Protein AF-A0A7C4AEQ8-F1 (afdb_monomer)

Sequence (88 aa):
MEEKIILEIKIPRENEYTTEVAAGFFSSLSRSLKTPGFLGKIKGEKPQNLVLEIACFGQQIRFYAIFEPEFLSFFESQILAAWPLAVL

pLDDT: mean 85.57, std 8.44, range [53.5, 96.19]

Secondary structure (DSSP, 8-state):
----EEEEEB--SS----HHHHHHHHHHHHHHSPPP-HHHHHTTPPPPP-EEEEEEETTEEEEEEEE-GGGHHHHHHHHHHH-TT-B-

Mean predicted aligned error: 5.78 Å

Radius of gyration: 14.86 Å; Cα contacts (8 Å, |Δi|>4): 103; chains: 1; bounding box: 29×37×40 Å

Nearest PDB structures (foldseek):
  6nuk-assembly1_A  TM=5.561E-01  e=1.518E-01  synthetic construct
  6i05-assembly1_A  TM=4.087E-01  e=5.744E-01  Pseudomonas aeruginosa
  5nbz-assembly1_L  TM=6.155E-01  e=3.179E+00  Staphylococcus aureus
  7o3c-assembly1_M  TM=3.737E-01  e=2.316E+00  Mus musculus
  2ybb-assembly1_B  TM=3.224E-01  e=1.915E+00  Bos taurus

Solvent-accessible surface area (backbone atoms only — not comparable to full-atom values): 5406 Å² total; per-residue (Å²): 131,85,76,68,43,79,43,52,55,45,68,68,85,92,60,89,82,49,73,65,58,54,53,51,49,54,55,56,49,60,64,68,48,47,67,50,52,77,69,33,48,76,73,65,50,71,60,60,62,76,47,80,46,82,46,78,57,94,94,38,82,44,37,36,42,36,33,49,68,89,48,47,72,58,51,53,52,54,46,42,70,78,36,75,74,52,46,111

Foldseek 3Di:
DADKDKDWKDADPPDPQDPVLVVVLVVVVVVVQDDDDPVCVVVVNGGWDWDWDWDQDPNDTIIIIMTHPVCVVVVVVSCCVSGVRMDD

Structure (mmCIF, N/CA/C/O backbone):
data_AF-A0A7C4AEQ8-F1
#
_entry.id   AF-A0A7C4AEQ8-F1
#
loop_
_atom_site.group_PDB
_atom_site.id
_atom_site.type_symbol
_atom_site.label_atom_id
_atom_site.label_alt_id
_atom_site.label_comp_id
_atom_site.label_asym_id
_atom_site.label_entity_id
_atom_site.label_seq_id
_atom_site.pdbx_PDB_ins_code
_atom_site.Cartn_x
_atom_site.Cartn_y
_atom_site.Cartn_z
_atom_site.occupancy
_atom_site.B_iso_or_equiv
_atom_site.auth_seq_id
_atom_site.auth_comp_id
_atom_site.auth_asym_id
_atom_site.auth_atom_id
_atom_site.pdbx_PDB_model_num
ATOM 1 N N . MET A 1 1 ? -17.491 -8.089 14.654 1.00 53.50 1 MET A N 1
ATOM 2 C CA . MET A 1 1 ? -16.266 -7.845 13.867 1.00 53.50 1 MET A CA 1
ATOM 3 C C . MET A 1 1 ? -16.501 -6.567 13.096 1.00 53.50 1 MET A C 1
ATOM 5 O O . MET A 1 1 ? -17.556 -6.466 12.487 1.00 53.50 1 MET A O 1
ATOM 9 N N . GLU A 1 2 ? -15.605 -5.590 13.199 1.00 77.38 2 GLU A N 1
ATOM 10 C CA . GLU A 1 2 ? -15.631 -4.433 12.293 1.00 77.38 2 GLU A CA 1
ATOM 11 C C . GLU A 1 2 ? -15.261 -4.926 10.887 1.00 77.38 2 GLU A C 1
ATOM 13 O O . GLU A 1 2 ? -14.347 -5.742 10.748 1.00 77.38 2 GLU A O 1
ATOM 18 N N . GLU A 1 3 ? -16.011 -4.493 9.879 1.00 88.56 3 GLU A N 1
ATOM 19 C CA . GLU A 1 3 ? -15.757 -4.811 8.474 1.00 88.56 3 GLU A CA 1
ATOM 20 C C . GLU A 1 3 ? -14.423 -4.196 8.038 1.00 88.56 3 GLU A C 1
ATOM 22 O O . GLU A 1 3 ? -14.136 -3.051 8.374 1.00 88.56 3 GLU A O 1
ATOM 27 N N . LYS A 1 4 ? -13.591 -4.960 7.322 1.00 91.69 4 LYS A N 1
ATOM 28 C CA . LYS A 1 4 ? -12.310 -4.489 6.778 1.00 91.69 4 LYS A CA 1
ATOM 29 C C . LYS A 1 4 ? -12.260 -4.793 5.291 1.00 91.69 4 LYS A C 1
ATOM 31 O O . LYS A 1 4 ? -12.729 -5.846 4.859 1.00 91.69 4 LYS A O 1
ATOM 36 N N . ILE A 1 5 ? -11.625 -3.908 4.536 1.00 94.50 5 ILE A N 1
ATOM 37 C CA . ILE A 1 5 ? -11.289 -4.144 3.135 1.00 94.50 5 ILE A CA 1
ATOM 38 C C . ILE A 1 5 ? -9.910 -4.788 3.063 1.00 94.50 5 ILE A C 1
ATOM 40 O O . ILE A 1 5 ? -9.003 -4.380 3.783 1.00 94.50 5 ILE A O 1
ATOM 44 N N . ILE A 1 6 ? -9.760 -5.788 2.193 1.00 95.38 6 ILE A N 1
ATOM 45 C CA . ILE A 1 6 ? -8.469 -6.356 1.799 1.00 95.38 6 ILE A CA 1
ATOM 46 C C . ILE A 1 6 ? -8.271 -6.004 0.328 1.00 95.38 6 ILE A C 1
ATOM 48 O O . ILE A 1 6 ? -8.972 -6.536 -0.530 1.00 95.38 6 ILE A O 1
ATOM 52 N N . LEU A 1 7 ? -7.334 -5.105 0.049 1.00 95.25 7 LEU A N 1
ATOM 53 C CA . LEU A 1 7 ? -7.027 -4.634 -1.297 1.00 95.25 7 LEU A CA 1
ATOM 54 C C . LEU A 1 7 ? -5.728 -5.277 -1.787 1.00 95.25 7 LEU A C 1
ATOM 56 O O . LEU A 1 7 ? -4.718 -5.206 -1.086 1.00 95.25 7 LEU A O 1
ATOM 60 N N . GLU A 1 8 ? -5.740 -5.908 -2.963 1.00 96.19 8 GLU A N 1
ATOM 61 C CA . GLU A 1 8 ? -4.540 -6.495 -3.572 1.00 96.19 8 GLU A CA 1
ATOM 62 C C . GLU A 1 8 ? -3.865 -5.471 -4.484 1.00 96.19 8 GLU A C 1
ATOM 64 O O . GLU A 1 8 ? -4.449 -5.027 -5.459 1.00 96.19 8 GLU A O 1
ATOM 69 N N . ILE A 1 9 ? -2.603 -5.141 -4.225 1.00 94.12 9 ILE A N 1
ATOM 70 C CA . ILE A 1 9 ? -1.871 -4.144 -5.008 1.00 94.12 9 ILE A CA 1
ATOM 71 C C . ILE A 1 9 ? -0.917 -4.862 -5.962 1.00 94.12 9 ILE A C 1
ATOM 73 O O . ILE A 1 9 ? -0.035 -5.615 -5.539 1.00 94.12 9 ILE A O 1
ATOM 77 N N . LYS A 1 10 ? -1.063 -4.610 -7.264 1.00 92.75 10 LYS A N 1
ATOM 78 C CA . LYS A 1 10 ? -0.186 -5.148 -8.312 1.00 92.75 10 LYS A CA 1
ATOM 79 C C . LYS A 1 10 ? 0.464 -4.015 -9.086 1.00 92.75 10 LYS A C 1
ATOM 81 O O . LYS A 1 10 ? -0.220 -3.183 -9.669 1.00 92.75 10 LYS A O 1
ATOM 86 N N . ILE A 1 11 ? 1.792 -4.028 -9.139 1.00 88.38 11 ILE A N 1
ATOM 87 C CA . ILE A 1 11 ? 2.588 -3.064 -9.901 1.00 88.38 11 ILE A CA 1
ATOM 88 C C . ILE A 1 11 ? 3.363 -3.838 -10.983 1.00 88.38 11 ILE A C 1
ATOM 90 O O . ILE A 1 11 ? 3.982 -4.858 -10.656 1.00 88.38 11 ILE A O 1
ATOM 94 N N . PRO A 1 12 ? 3.336 -3.411 -12.263 1.00 87.06 12 PRO A N 1
ATOM 95 C CA . PRO A 1 12 ? 4.097 -4.056 -13.335 1.00 87.06 12 PRO A CA 1
ATOM 96 C C . PRO A 1 12 ? 5.588 -4.124 -13.003 1.00 87.06 12 PRO A C 1
ATOM 98 O O . PRO A 1 12 ? 6.127 -3.159 -12.481 1.00 87.06 12 PRO A O 1
ATOM 101 N N . ARG A 1 13 ? 6.275 -5.231 -13.310 1.00 77.19 13 ARG A N 1
ATOM 102 C CA . ARG A 1 13 ? 7.715 -5.380 -13.001 1.00 77.19 13 ARG A CA 1
ATOM 103 C C . ARG A 1 13 ? 8.618 -4.483 -13.845 1.00 77.19 13 ARG A C 1
ATOM 105 O O . ARG A 1 13 ? 9.668 -4.073 -13.367 1.00 77.19 13 ARG A O 1
ATOM 112 N N . GLU A 1 14 ? 8.216 -4.204 -15.080 1.00 78.06 14 GLU A N 1
ATOM 113 C CA . GLU A 1 14 ? 8.924 -3.299 -15.988 1.00 78.06 14 GLU A CA 1
ATOM 114 C C . GLU A 1 14 ? 8.530 -1.855 -15.675 1.00 78.06 14 GLU A C 1
ATOM 116 O O . GLU A 1 14 ? 7.777 -1.218 -16.406 1.00 78.06 14 GLU A O 1
ATOM 121 N N . ASN A 1 15 ? 8.976 -1.367 -14.521 1.00 78.00 15 ASN A N 1
ATOM 122 C CA . ASN A 1 15 ? 8.757 0.006 -14.104 1.00 78.00 15 ASN A CA 1
ATOM 123 C C . ASN A 1 15 ? 10.084 0.675 -13.727 1.00 78.00 15 ASN A C 1
ATOM 125 O O . ASN A 1 15 ? 11.046 0.006 -13.357 1.00 78.00 15 ASN A O 1
ATOM 129 N N . GLU A 1 16 ? 10.114 2.003 -13.803 1.00 76.69 16 GLU A N 1
ATOM 130 C CA . GLU A 1 16 ? 11.239 2.829 -13.347 1.00 76.69 16 GLU A CA 1
ATOM 131 C C . GLU A 1 16 ? 10.984 3.398 -11.938 1.00 76.69 16 GLU A C 1
ATOM 133 O O . GLU A 1 16 ? 11.550 4.423 -11.556 1.00 76.69 16 GLU A O 1
ATOM 138 N N . TYR A 1 17 ? 10.088 2.781 -11.154 1.00 82.00 17 TYR A N 1
ATOM 139 C CA . TYR A 1 17 ? 9.741 3.290 -9.832 1.00 82.00 17 TYR A CA 1
ATOM 140 C C . TYR A 1 17 ? 10.901 3.078 -8.871 1.00 82.00 17 TYR A C 1
ATOM 142 O O . TYR A 1 17 ? 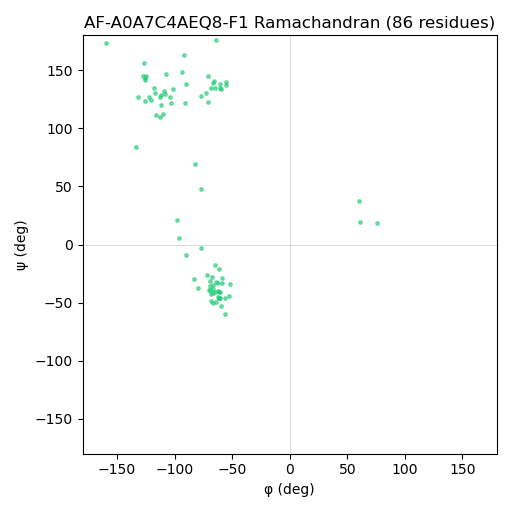11.366 1.962 -8.636 1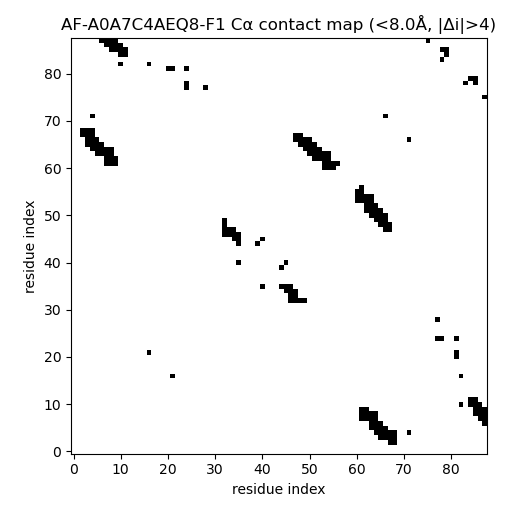.00 82.00 17 TYR A O 1
ATOM 150 N N . THR A 1 18 ? 11.357 4.181 -8.293 1.00 83.06 18 THR A N 1
ATOM 151 C CA . THR A 1 18 ? 12.526 4.178 -7.429 1.00 83.06 18 THR A CA 1
ATOM 152 C C . THR A 1 18 ? 12.144 3.970 -5.965 1.00 83.06 18 THR A C 1
ATOM 154 O O . THR A 1 18 ? 10.995 4.157 -5.546 1.00 83.06 18 THR A O 1
ATOM 157 N N . THR A 1 19 ? 13.134 3.611 -5.151 1.00 83.31 19 THR A N 1
ATOM 158 C CA . THR A 1 19 ? 12.984 3.486 -3.696 1.00 83.31 19 THR A CA 1
ATOM 159 C C . THR A 1 19 ? 12.540 4.789 -3.036 1.00 83.31 19 THR A C 1
ATOM 161 O O . THR A 1 19 ? 11.834 4.768 -2.029 1.00 83.31 19 THR A O 1
ATOM 164 N N . GLU A 1 20 ? 12.893 5.930 -3.623 1.00 85.06 20 GLU A N 1
ATOM 165 C CA . GLU A 1 20 ? 12.548 7.260 -3.123 1.00 85.06 20 GLU A CA 1
ATOM 166 C C . GLU A 1 20 ? 11.053 7.547 -3.286 1.00 85.06 20 GLU A C 1
ATOM 168 O O . GLU A 1 20 ? 10.438 8.098 -2.371 1.00 85.06 20 GLU A O 1
ATOM 173 N N . VAL A 1 21 ? 10.446 7.127 -4.405 1.00 83.50 21 VAL A N 1
ATOM 174 C CA . VAL A 1 21 ? 8.994 7.258 -4.627 1.00 83.50 21 VAL A CA 1
ATOM 175 C C . VAL A 1 21 ? 8.229 6.450 -3.581 1.00 83.50 21 VAL A C 1
ATOM 177 O O . VAL A 1 21 ? 7.306 6.969 -2.951 1.00 83.50 21 VAL A O 1
ATOM 180 N N . ALA A 1 22 ? 8.660 5.211 -3.325 1.00 84.75 22 ALA A N 1
ATOM 181 C CA . ALA A 1 22 ? 8.061 4.364 -2.299 1.00 84.75 22 ALA A CA 1
ATOM 182 C C . ALA A 1 22 ? 8.199 4.979 -0.895 1.00 84.75 22 ALA A C 1
ATOM 184 O O . ALA A 1 22 ? 7.220 5.060 -0.152 1.00 84.75 22 ALA A O 1
ATOM 185 N N . ALA A 1 23 ? 9.388 5.473 -0.536 1.00 86.31 23 ALA A N 1
ATOM 186 C CA . ALA A 1 23 ? 9.615 6.140 0.746 1.00 86.31 23 ALA A CA 1
ATOM 187 C C . ALA A 1 23 ? 8.742 7.398 0.910 1.00 86.31 23 ALA A C 1
ATOM 189 O O . ALA A 1 23 ? 8.169 7.626 1.980 1.00 86.31 23 ALA A O 1
ATOM 190 N N . GLY A 1 24 ? 8.596 8.191 -0.157 1.00 85.50 24 GLY A N 1
ATOM 191 C CA . GLY A 1 24 ? 7.711 9.354 -0.197 1.00 85.50 24 GLY A CA 1
ATOM 192 C C . GLY A 1 24 ? 6.246 8.978 0.028 1.00 85.50 24 GLY A C 1
ATOM 193 O O . GLY A 1 24 ? 5.580 9.589 0.867 1.00 85.50 24 GLY A O 1
ATOM 194 N N . PHE A 1 25 ? 5.776 7.930 -0.650 1.00 86.25 25 PHE A N 1
ATOM 195 C CA . PHE A 1 25 ? 4.434 7.383 -0.474 1.00 86.25 25 PHE A CA 1
ATOM 196 C C . PHE A 1 25 ? 4.188 6.917 0.969 1.00 86.25 25 PHE A C 1
ATOM 198 O O . PHE A 1 25 ? 3.249 7.372 1.614 1.00 86.25 25 PHE A O 1
ATOM 205 N N . PHE A 1 26 ? 5.049 6.070 1.541 1.00 85.12 26 PHE A N 1
ATOM 206 C CA . PHE A 1 26 ? 4.834 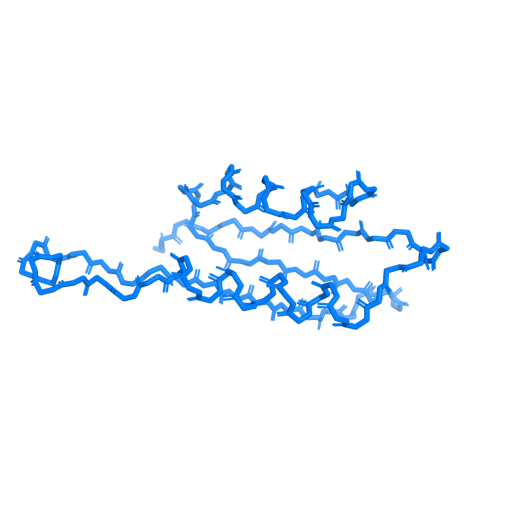5.573 2.909 1.00 85.12 26 PHE A CA 1
ATOM 207 C C . PHE A 1 26 ? 4.893 6.694 3.961 1.00 85.12 26 PHE A C 1
ATOM 209 O O . PHE A 1 26 ? 4.160 6.676 4.957 1.00 85.12 26 PHE A O 1
ATOM 216 N N . SER A 1 27 ? 5.714 7.720 3.724 1.00 84.06 27 SER A N 1
ATOM 217 C CA . SER A 1 27 ? 5.766 8.920 4.562 1.00 84.06 27 SER A CA 1
ATOM 218 C C . SER A 1 27 ? 4.471 9.747 4.492 1.00 84.06 27 SER A C 1
ATOM 220 O O . SER A 1 27 ? 3.971 10.201 5.526 1.00 84.06 27 SER A O 1
ATOM 222 N N . SER A 1 28 ? 3.869 9.915 3.307 1.00 81.44 28 SER A N 1
ATOM 223 C CA . SER A 1 28 ? 2.584 10.622 3.170 1.00 81.44 28 SER A CA 1
ATOM 224 C C . SER A 1 28 ? 1.418 9.830 3.774 1.00 81.44 28 SER A C 1
ATOM 226 O O . SER A 1 28 ? 0.527 10.404 4.413 1.00 81.44 28 SER A O 1
ATOM 228 N N . LEU A 1 29 ? 1.462 8.505 3.645 1.00 82.31 29 LEU A N 1
ATOM 229 C CA . LEU A 1 29 ? 0.438 7.596 4.136 1.00 82.31 29 LEU A CA 1
ATOM 230 C C . LEU A 1 29 ? 0.404 7.551 5.668 1.00 82.31 29 LEU A C 1
ATOM 232 O O . LEU A 1 29 ? -0.648 7.751 6.274 1.00 82.31 29 LEU A O 1
ATOM 236 N N . SER A 1 30 ? 1.568 7.392 6.305 1.00 77.75 30 SER A N 1
ATOM 237 C CA . SER A 1 30 ? 1.697 7.399 7.771 1.00 77.75 30 SER A CA 1
ATOM 238 C C . SER A 1 30 ? 1.213 8.709 8.400 1.00 77.75 30 SER A C 1
ATOM 240 O O . SER A 1 30 ? 0.630 8.704 9.482 1.00 77.75 30 SER A O 1
ATOM 242 N N . ARG A 1 31 ? 1.377 9.842 7.701 1.00 71.6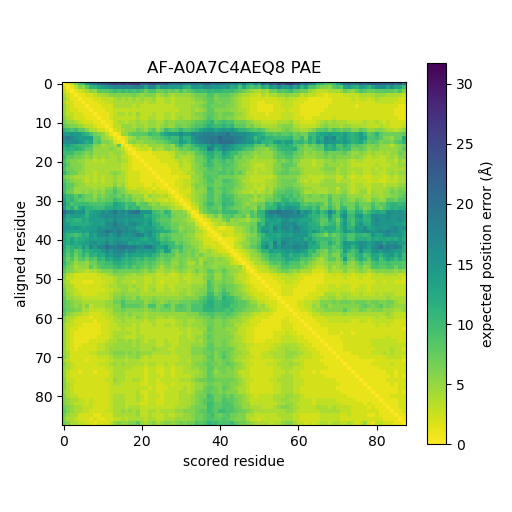9 31 ARG A N 1
ATOM 243 C CA . ARG A 1 31 ? 0.841 11.139 8.139 1.00 71.69 31 ARG A CA 1
ATOM 244 C C . ARG A 1 31 ? -0.674 11.240 8.007 1.00 71.69 31 ARG A C 1
ATOM 246 O O . ARG A 1 31 ? -1.264 12.048 8.719 1.00 71.69 31 ARG A O 1
ATOM 253 N N . SER A 1 32 ? -1.283 10.492 7.095 1.00 69.38 32 SER A N 1
ATOM 254 C CA . SER A 1 32 ? -2.731 10.509 6.858 1.00 69.38 32 SER A CA 1
ATOM 255 C C . SER A 1 32 ? -3.479 9.610 7.844 1.00 69.38 32 SER A C 1
ATOM 257 O O . SER A 1 32 ? -4.580 9.947 8.266 1.00 69.38 32 SER A O 1
ATOM 259 N N . LEU A 1 33 ? -2.827 8.547 8.320 1.00 72.19 33 LEU A N 1
ATOM 260 C CA . LEU A 1 33 ? -3.310 7.629 9.360 1.00 72.19 33 LEU A CA 1
ATOM 261 C C . LEU A 1 33 ? -3.179 8.222 10.775 1.00 72.19 33 LEU A C 1
ATOM 263 O O . LEU A 1 33 ? -2.622 7.609 11.688 1.00 72.19 33 LEU A O 1
ATOM 267 N N . LYS A 1 34 ? -3.623 9.470 10.966 1.00 64.75 34 LYS A N 1
ATOM 268 C CA . LYS A 1 34 ? -3.414 10.175 12.235 1.00 64.75 34 LYS A CA 1
ATOM 269 C C . LYS A 1 34 ? -4.187 9.528 13.371 1.00 64.75 34 LYS A C 1
ATOM 271 O O . LYS A 1 34 ? -5.373 9.224 13.272 1.00 64.75 34 LYS A O 1
ATOM 276 N N . THR A 1 35 ? -3.519 9.462 14.516 1.00 64.38 35 THR A N 1
ATOM 277 C CA . THR A 1 35 ? -4.186 9.307 15.802 1.00 64.38 35 THR A CA 1
ATOM 278 C C . THR A 1 35 ? -5.125 10.500 16.017 1.00 64.38 35 THR A C 1
ATOM 280 O O . THR A 1 35 ? -4.699 11.641 15.799 1.00 64.38 35 THR A O 1
ATOM 283 N N . PRO A 1 36 ? -6.372 10.281 16.458 1.00 69.50 36 PRO A N 1
ATOM 284 C CA . PRO A 1 36 ? -7.305 11.370 16.699 1.00 69.50 36 PRO A CA 1
ATOM 285 C C . PRO A 1 36 ? -6.712 12.400 17.666 1.00 69.50 36 PRO A C 1
ATOM 287 O O . PRO A 1 36 ? -6.065 12.058 18.665 1.00 69.50 36 PRO A O 1
ATOM 290 N N . GLY A 1 37 ? -6.913 13.682 17.345 1.00 71.69 37 GLY A N 1
ATOM 291 C CA . GLY A 1 37 ? -6.505 14.799 18.198 1.00 71.69 37 GLY A CA 1
ATOM 292 C C . GLY A 1 37 ? -7.265 14.805 19.529 1.00 71.69 37 GLY A C 1
ATOM 293 O O . GLY A 1 37 ? -8.170 14.005 19.744 1.00 71.69 37 GLY A O 1
ATOM 294 N N . PHE A 1 38 ? -6.936 15.729 20.436 1.00 73.56 38 PHE A N 1
ATOM 295 C CA . PHE A 1 38 ? -7.540 15.787 21.780 1.00 73.56 38 PHE A CA 1
ATOM 296 C C . PHE A 1 38 ? -9.082 15.795 21.759 1.00 73.56 38 PHE A C 1
ATOM 298 O O . PHE A 1 38 ? -9.717 15.025 22.473 1.00 73.56 38 PHE A O 1
ATOM 305 N N . LEU A 1 39 ? -9.683 16.593 20.870 1.00 77.62 39 LEU A N 1
ATOM 306 C CA . LEU A 1 39 ? -11.136 16.636 20.663 1.00 77.62 39 LEU A CA 1
ATOM 307 C C . LEU A 1 39 ? -11.698 15.333 20.071 1.00 77.62 39 LEU A C 1
ATOM 309 O O . LEU A 1 39 ? -12.770 14.900 20.484 1.00 77.62 39 LEU A O 1
ATOM 313 N N . GLY A 1 40 ? -10.968 14.696 19.151 1.00 79.06 40 GLY A N 1
ATOM 314 C CA . GLY A 1 40 ? -11.345 13.404 18.572 1.00 79.06 40 GLY A CA 1
ATOM 315 C C . GLY A 1 40 ? -11.350 12.291 19.618 1.00 79.06 40 GLY A C 1
ATOM 316 O O . GLY A 1 40 ? -12.299 11.519 19.703 1.00 79.06 40 GLY A O 1
ATOM 317 N N . LYS A 1 41 ? -10.359 12.284 20.519 1.00 77.44 41 LYS A N 1
ATOM 318 C CA . LYS A 1 41 ? -10.311 11.352 21.658 1.00 77.44 41 LYS A CA 1
ATOM 319 C C . LYS A 1 41 ? -11.497 11.529 22.607 1.00 77.44 41 LYS A C 1
ATOM 321 O O . LYS A 1 41 ? -12.060 10.535 23.049 1.00 77.44 41 LYS A O 1
ATOM 326 N N . ILE A 1 42 ? -11.904 12.770 22.891 1.00 81.88 42 ILE A N 1
ATOM 327 C CA . ILE A 1 42 ? -13.080 13.058 23.735 1.00 81.88 42 ILE A CA 1
ATOM 328 C C . ILE A 1 42 ? -14.380 12.610 23.049 1.00 81.88 42 ILE A C 1
ATOM 330 O O . ILE A 1 42 ? -15.290 12.129 23.718 1.00 81.88 42 ILE A O 1
ATOM 334 N N . LYS A 1 43 ? -14.458 12.719 21.717 1.00 82.12 43 LYS A N 1
ATOM 335 C CA . LYS A 1 43 ? -15.582 12.215 20.909 1.00 82.12 43 LYS A CA 1
ATOM 336 C C . LYS A 1 43 ? -15.571 10.695 20.696 1.00 82.12 43 LYS A C 1
ATOM 338 O O . LYS A 1 43 ? -16.501 10.175 20.089 1.00 82.12 43 LYS A O 1
ATOM 343 N N . GLY A 1 44 ? -14.553 9.986 21.188 1.00 78.25 44 GLY A N 1
ATOM 344 C CA . GLY A 1 44 ? -14.421 8.538 21.019 1.00 78.25 44 GLY A CA 1
ATOM 345 C C . GLY A 1 44 ? -13.966 8.103 19.622 1.00 78.25 44 GLY A C 1
ATOM 346 O O . GLY A 1 44 ? -14.154 6.942 19.264 1.00 78.25 44 GLY A O 1
ATOM 347 N N . GLU A 1 45 ? -13.373 9.001 18.830 1.00 79.88 45 GLU A N 1
ATOM 348 C CA . GLU A 1 45 ? -12.767 8.639 17.548 1.00 79.88 45 GLU A CA 1
ATOM 349 C C . GLU A 1 45 ? -11.643 7.623 17.778 1.00 79.88 45 GLU A C 1
ATOM 351 O O . GLU A 1 45 ? -10.805 7.773 18.675 1.00 79.88 45 GLU A O 1
ATOM 356 N N . LYS A 1 46 ? -11.627 6.577 16.953 1.00 74.50 46 LYS A N 1
ATOM 357 C CA . LYS A 1 46 ? -10.588 5.549 16.975 1.00 74.50 46 LYS A CA 1
ATOM 358 C C . LYS A 1 46 ? -9.490 5.893 15.965 1.00 74.50 46 LYS A C 1
ATOM 360 O O . LYS A 1 46 ? -9.781 6.500 14.935 1.00 74.50 46 LYS A O 1
ATOM 365 N N . PRO A 1 47 ? -8.229 5.521 16.237 1.00 75.12 47 PRO A N 1
ATOM 366 C CA . PRO A 1 47 ? -7.179 5.607 15.231 1.00 75.12 47 PRO A CA 1
ATOM 367 C C . PRO A 1 47 ? -7.525 4.724 14.030 1.00 75.12 47 PRO A C 1
ATOM 369 O O . PRO A 1 47 ? -7.993 3.598 14.202 1.00 75.12 47 PRO A O 1
ATOM 372 N N . GLN A 1 48 ? -7.274 5.237 12.826 1.00 78.88 48 GLN A N 1
ATOM 373 C CA . GLN A 1 48 ? -7.350 4.424 11.619 1.00 78.88 48 GLN A CA 1
ATOM 374 C C . GLN A 1 48 ? -6.151 3.483 11.569 1.00 78.88 48 GLN A C 1
ATOM 376 O O . GLN A 1 48 ? -5.008 3.911 11.735 1.00 78.88 48 GLN A O 1
ATOM 381 N N . ASN A 1 49 ? -6.425 2.203 11.338 1.00 83.25 49 ASN A N 1
ATOM 382 C CA . ASN A 1 49 ? -5.394 1.191 11.189 1.00 83.25 49 ASN A CA 1
ATOM 383 C C . ASN A 1 49 ? -5.196 0.893 9.707 1.00 83.25 49 ASN A C 1
ATOM 385 O O . ASN A 1 49 ? -6.160 0.681 8.974 1.00 83.25 49 ASN A O 1
ATOM 389 N N . LEU A 1 50 ? -3.934 0.840 9.299 1.00 87.38 50 LEU A N 1
ATOM 390 C CA . LEU A 1 50 ? -3.526 0.299 8.015 1.00 87.38 50 LEU A CA 1
ATOM 391 C C . LEU A 1 50 ? -2.547 -0.834 8.274 1.00 87.38 50 LEU A C 1
ATOM 393 O O . LEU A 1 50 ? -1.535 -0.637 8.948 1.00 87.38 50 LEU A O 1
ATOM 397 N N . VAL A 1 51 ? -2.825 -1.992 7.694 1.00 90.88 51 VAL A N 1
ATOM 398 C CA . VAL A 1 51 ? -1.880 -3.105 7.640 1.00 90.88 51 VAL A CA 1
ATOM 399 C C . VAL A 1 51 ? -1.402 -3.251 6.206 1.00 90.88 51 VAL A C 1
ATOM 401 O O . VAL A 1 51 ? -2.210 -3.243 5.280 1.00 90.88 51 VAL A O 1
ATOM 404 N N . LEU A 1 52 ? -0.090 -3.368 6.036 1.00 92.00 52 LEU A N 1
ATOM 405 C CA . LEU A 1 52 ? 0.554 -3.688 4.768 1.00 92.00 52 LEU A CA 1
ATOM 406 C C . LEU A 1 52 ? 1.157 -5.082 4.908 1.00 92.00 52 LEU A C 1
ATOM 408 O O . LEU A 1 52 ? 1.989 -5.293 5.787 1.00 92.00 52 LEU A O 1
ATOM 412 N N . GLU A 1 53 ? 0.730 -6.015 4.066 1.00 94.25 53 GLU A N 1
ATOM 413 C CA . GLU A 1 53 ? 1.087 -7.428 4.180 1.00 94.25 53 GLU A CA 1
ATOM 414 C C . GLU A 1 53 ? 1.688 -7.947 2.874 1.00 94.25 53 GLU A C 1
ATOM 416 O O . GLU A 1 53 ? 1.246 -7.587 1.779 1.00 94.25 53 GLU A O 1
ATOM 421 N N . ILE A 1 54 ? 2.685 -8.826 2.992 1.00 94.19 54 ILE A N 1
ATOM 422 C CA . ILE A 1 54 ? 3.273 -9.539 1.859 1.00 94.19 54 ILE A CA 1
ATOM 423 C C . ILE A 1 54 ? 2.985 -11.021 2.053 1.00 94.19 54 ILE A C 1
ATOM 425 O O . ILE A 1 54 ? 3.561 -11.667 2.923 1.00 94.19 54 ILE A O 1
ATOM 429 N N . ALA A 1 55 ? 2.130 -11.580 1.205 1.00 94.19 55 ALA A N 1
ATOM 430 C CA . ALA A 1 55 ? 1.789 -12.994 1.256 1.00 94.19 55 ALA A CA 1
ATOM 431 C C . ALA A 1 55 ? 2.423 -13.753 0.089 1.00 94.19 55 ALA A C 1
ATOM 433 O O . ALA A 1 55 ? 2.526 -13.248 -1.028 1.00 94.19 55 ALA A O 1
ATOM 434 N N . CYS A 1 56 ? 2.798 -15.008 0.331 1.00 94.44 56 CYS A N 1
ATOM 435 C CA . CYS A 1 56 ? 3.169 -15.945 -0.722 1.00 94.44 56 CYS A CA 1
ATOM 436 C C . CYS A 1 56 ? 2.087 -17.019 -0.824 1.00 94.44 56 CYS A C 1
ATOM 438 O O . CYS A 1 56 ? 1.917 -17.827 0.088 1.00 94.44 56 CYS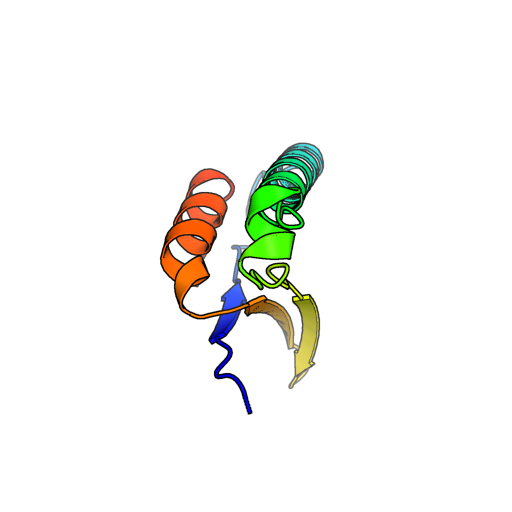 A O 1
ATOM 440 N N . PHE A 1 57 ? 1.356 -17.032 -1.935 1.00 91.75 57 PHE A N 1
ATOM 441 C CA . PHE A 1 57 ? 0.344 -18.046 -2.213 1.00 91.75 57 PHE A CA 1
ATOM 442 C C . PHE A 1 57 ? 0.541 -18.587 -3.625 1.00 91.75 57 PHE A C 1
ATOM 444 O O . PHE A 1 57 ? 0.635 -17.820 -4.581 1.00 91.75 57 PHE A O 1
ATOM 451 N N . GLY A 1 58 ? 0.648 -19.911 -3.762 1.00 93.19 58 GLY A N 1
ATOM 452 C CA . GLY A 1 58 ? 0.866 -20.548 -5.065 1.00 93.19 58 GLY A CA 1
ATOM 453 C C . GLY A 1 58 ? 2.164 -20.116 -5.759 1.00 93.19 58 GLY A C 1
ATOM 454 O O . GLY A 1 58 ? 2.168 -19.940 -6.971 1.00 93.19 58 GLY A O 1
ATOM 455 N 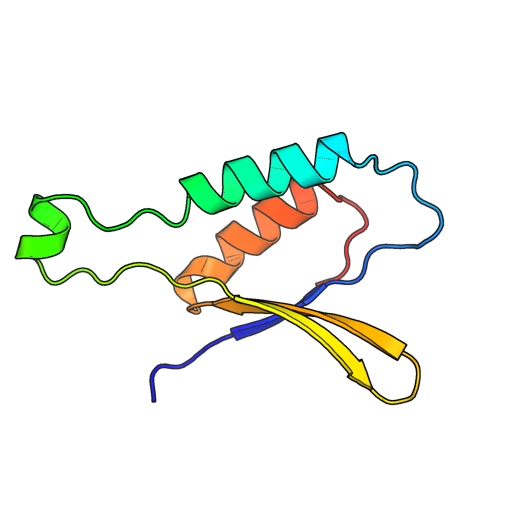N . GLN A 1 59 ? 3.250 -19.909 -5.001 1.00 93.31 59 GLN A N 1
ATOM 456 C CA . GLN A 1 59 ? 4.539 -19.392 -5.504 1.00 93.31 59 GLN A CA 1
ATOM 457 C C . GLN A 1 59 ? 4.457 -17.986 -6.128 1.00 93.31 59 GLN A C 1
ATOM 459 O O . GLN A 1 59 ? 5.348 -17.570 -6.868 1.00 93.31 59 GLN A O 1
ATOM 464 N N . GLN A 1 60 ? 3.399 -17.235 -5.819 1.00 92.38 60 GLN A N 1
ATOM 465 C CA . GLN A 1 60 ? 3.242 -15.843 -6.218 1.00 92.38 60 GLN A CA 1
ATOM 466 C C . GLN A 1 60 ? 3.293 -14.952 -4.983 1.00 92.38 60 GLN A C 1
ATOM 468 O O . GLN A 1 60 ? 2.554 -15.165 -4.020 1.00 92.38 60 GLN A O 1
ATOM 473 N N . ILE A 1 61 ? 4.168 -13.948 -5.033 1.00 92.19 61 ILE A N 1
ATOM 474 C CA . ILE A 1 61 ? 4.222 -12.876 -4.040 1.00 92.19 61 ILE A CA 1
ATOM 475 C C . ILE A 1 61 ? 3.071 -11.914 -4.331 1.00 92.19 61 ILE A C 1
ATOM 477 O O . ILE A 1 61 ? 2.919 -11.457 -5.465 1.00 92.19 61 ILE A O 1
ATOM 481 N N . ARG A 1 62 ? 2.271 -11.624 -3.309 1.00 94.00 62 ARG A N 1
ATOM 482 C CA . ARG A 1 62 ? 1.116 -10.729 -3.356 1.00 94.00 62 ARG A CA 1
ATOM 483 C C . ARG A 1 62 ? 1.259 -9.674 -2.275 1.00 94.00 62 ARG A C 1
ATOM 485 O O . ARG A 1 62 ? 1.723 -9.975 -1.176 1.00 94.00 62 ARG A O 1
ATOM 492 N N . PHE A 1 63 ? 0.856 -8.456 -2.600 1.00 93.50 63 PHE A N 1
ATOM 493 C CA . PHE A 1 63 ? 0.910 -7.317 -1.696 1.00 93.50 63 PHE A CA 1
ATOM 494 C C . PHE A 1 63 ? -0.514 -6.923 -1.347 1.00 93.50 63 PHE A C 1
ATOM 496 O O . PHE A 1 63 ? -1.338 -6.745 -2.243 1.00 93.50 63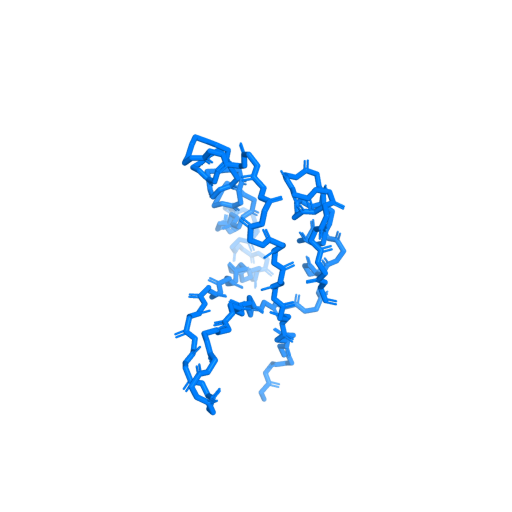 PHE A O 1
ATOM 503 N N . TYR A 1 64 ? -0.796 -6.795 -0.057 1.00 95.25 64 TYR A N 1
ATOM 504 C CA . TYR A 1 64 ? -2.122 -6.458 0.433 1.00 95.25 64 TYR A CA 1
ATOM 505 C C . TYR A 1 64 ? -2.087 -5.225 1.323 1.00 95.25 64 TYR A C 1
ATOM 507 O O . TYR A 1 64 ? -1.148 -5.027 2.096 1.00 95.25 64 TYR A O 1
ATOM 515 N N . ALA A 1 65 ? -3.147 -4.431 1.237 1.00 93.56 65 ALA A N 1
ATOM 516 C CA . ALA A 1 65 ? -3.456 -3.378 2.188 1.00 93.56 65 ALA A CA 1
ATOM 517 C C . ALA A 1 65 ? -4.792 -3.680 2.868 1.00 93.56 65 ALA A C 1
ATOM 519 O O . ALA A 1 65 ? -5.756 -4.068 2.207 1.00 93.56 65 ALA A O 1
ATOM 520 N N . ILE A 1 66 ? -4.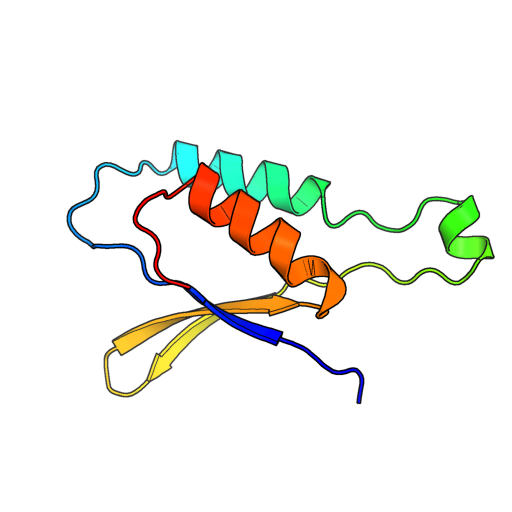837 -3.524 4.191 1.00 93.62 66 ILE A N 1
ATOM 521 C CA . ILE A 1 66 ? -6.020 -3.819 5.001 1.00 93.62 66 ILE A CA 1
ATOM 522 C C . ILE A 1 66 ? -6.367 -2.591 5.832 1.00 93.62 66 ILE A C 1
ATOM 524 O O . ILE A 1 66 ? -5.523 -2.097 6.583 1.00 93.62 66 ILE A O 1
ATOM 528 N N . PHE A 1 67 ? -7.593 -2.098 5.685 1.00 90.88 67 PHE A N 1
ATOM 529 C CA . PHE A 1 67 ? -8.061 -0.852 6.298 1.00 90.88 67 PHE A CA 1
ATOM 530 C C . PHE A 1 67 ? -9.598 -0.801 6.386 1.00 90.88 67 PHE A C 1
ATOM 532 O O . PHE A 1 67 ? -10.293 -1.690 5.886 1.00 90.88 67 PHE A O 1
ATOM 539 N N . GLU A 1 68 ? -10.129 0.232 7.047 1.00 90.69 68 GLU A N 1
ATOM 540 C CA . GLU A 1 68 ? -11.578 0.479 7.150 1.00 90.69 68 GLU A CA 1
ATOM 541 C C . GLU A 1 68 ? -12.176 0.937 5.805 1.00 90.69 68 GLU A C 1
ATOM 543 O O . GLU A 1 68 ? -11.518 1.702 5.093 1.00 90.69 68 GLU A O 1
ATOM 548 N N . PRO A 1 69 ? -13.421 0.563 5.460 1.00 90.69 69 PRO A N 1
ATOM 549 C CA . PRO A 1 69 ? -14.048 0.927 4.185 1.00 90.69 69 PRO A CA 1
ATOM 550 C C . PRO A 1 69 ? -14.021 2.426 3.849 1.00 90.69 69 PRO A C 1
ATOM 552 O O . PRO A 1 69 ? -13.863 2.793 2.685 1.00 90.69 69 PRO A O 1
ATOM 555 N N . GLU A 1 70 ? -14.109 3.309 4.846 1.00 87.88 70 GLU A N 1
ATOM 556 C CA . GLU A 1 70 ? -14.096 4.765 4.654 1.00 87.88 70 GLU A CA 1
ATOM 557 C C . GLU A 1 70 ? -12.760 5.285 4.098 1.00 87.88 70 GLU A C 1
ATOM 559 O O . GLU A 1 70 ? -12.691 6.402 3.583 1.00 87.88 70 GLU A O 1
ATOM 564 N N . PHE A 1 71 ? -11.691 4.491 4.198 1.00 87.06 71 PHE A N 1
ATOM 565 C CA . PHE A 1 71 ? -10.355 4.851 3.732 1.00 87.06 71 PHE A CA 1
ATOM 566 C C . PHE A 1 71 ? -10.084 4.446 2.275 1.00 87.06 71 PHE A C 1
ATOM 568 O O . PHE A 1 71 ? -9.084 4.886 1.705 1.00 87.06 71 PHE A O 1
ATOM 575 N N . LEU A 1 72 ? -10.972 3.661 1.650 1.00 90.94 72 LEU A N 1
ATOM 576 C CA . LEU A 1 72 ? -10.757 3.070 0.325 1.00 90.94 72 LEU A CA 1
ATOM 577 C C . LEU A 1 72 ? -10.443 4.113 -0.752 1.00 90.94 72 LEU A C 1
ATOM 579 O O . LEU A 1 72 ? -9.347 4.101 -1.306 1.00 90.94 72 LEU A O 1
ATOM 583 N N . SER A 1 73 ? -11.348 5.064 -1.001 1.00 91.19 73 SER A N 1
ATOM 584 C CA . SER A 1 73 ? -11.167 6.047 -2.082 1.00 91.19 73 SER A CA 1
ATOM 585 C C . SER A 1 73 ? -9.931 6.926 -1.883 1.00 91.19 73 SER A C 1
ATOM 587 O O . SER A 1 73 ? -9.277 7.327 -2.849 1.00 91.19 73 SER A O 1
ATOM 589 N N . PHE A 1 74 ? -9.585 7.224 -0.625 1.00 89.19 74 PHE A N 1
ATOM 590 C CA . PHE A 1 74 ? -8.358 7.946 -0.306 1.00 89.19 74 PHE A CA 1
ATOM 591 C C . PHE A 1 74 ? -7.128 7.103 -0.655 1.00 89.19 74 PHE A C 1
ATOM 593 O O . PHE A 1 74 ? -6.236 7.588 -1.351 1.00 89.19 74 PHE A O 1
ATOM 600 N N . PHE A 1 75 ? -7.093 5.849 -0.201 1.00 90.31 75 PHE A N 1
ATOM 601 C CA . PHE A 1 75 ? -5.970 4.947 -0.422 1.00 90.31 75 PHE A CA 1
ATOM 602 C C . PHE A 1 75 ? -5.743 4.676 -1.915 1.00 90.31 75 PHE A C 1
ATOM 604 O O . PHE A 1 75 ? -4.616 4.812 -2.388 1.00 90.31 75 PHE A O 1
ATOM 611 N N . GLU A 1 76 ? -6.808 4.394 -2.672 1.00 92.44 76 GLU A N 1
ATOM 612 C CA . GLU A 1 76 ? -6.754 4.218 -4.131 1.00 92.44 76 GLU A CA 1
ATOM 613 C C . GLU A 1 76 ? -6.159 5.448 -4.822 1.00 92.44 76 GLU A C 1
ATOM 615 O O . GLU A 1 76 ? -5.243 5.329 -5.635 1.00 92.44 76 GLU A O 1
ATOM 620 N N . SER A 1 77 ? -6.614 6.646 -4.439 1.00 91.06 77 SER A N 1
ATOM 621 C CA . SER A 1 77 ? -6.111 7.902 -5.003 1.00 91.06 77 SER A CA 1
ATOM 622 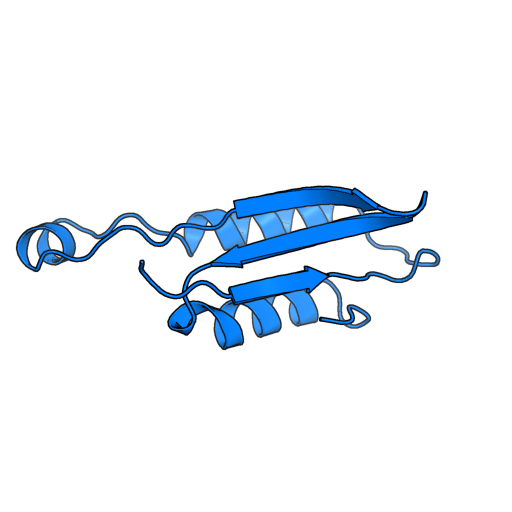C C . SER A 1 77 ? -4.622 8.111 -4.712 1.00 91.06 77 SER A C 1
ATOM 624 O O . SER A 1 77 ? -3.885 8.566 -5.585 1.00 91.06 77 SER A O 1
ATOM 626 N N . GLN A 1 78 ? -4.156 7.777 -3.502 1.00 90.19 78 GLN A N 1
ATOM 627 C CA . GLN A 1 78 ? -2.735 7.885 -3.156 1.00 90.19 78 GLN A CA 1
ATOM 628 C C . GLN A 1 78 ? -1.881 6.873 -3.927 1.00 90.19 78 GLN A C 1
ATOM 630 O O . GLN A 1 78 ? -0.808 7.236 -4.411 1.00 90.19 78 GLN A O 1
ATOM 635 N N . ILE A 1 79 ? -2.348 5.626 -4.062 1.00 91.38 79 ILE A N 1
ATOM 636 C CA . ILE A 1 79 ? -1.627 4.593 -4.813 1.00 91.38 79 ILE A CA 1
ATOM 637 C C . ILE A 1 79 ? -1.528 4.977 -6.285 1.00 91.38 79 ILE A C 1
ATOM 639 O O . ILE A 1 79 ? -0.428 4.964 -6.823 1.00 91.38 79 ILE A O 1
ATOM 643 N N . LEU A 1 80 ? -2.629 5.369 -6.926 1.00 91.38 80 LEU A N 1
ATOM 644 C CA . LEU A 1 80 ? -2.631 5.722 -8.349 1.00 91.38 80 LEU A CA 1
ATOM 645 C C . LEU A 1 80 ? -1.833 7.001 -8.640 1.00 91.38 80 LEU A C 1
ATOM 647 O O . LEU A 1 80 ? -1.269 7.137 -9.722 1.00 91.38 80 LEU A O 1
ATOM 651 N N . ALA A 1 81 ? -1.731 7.922 -7.677 1.00 89.06 81 ALA A N 1
ATOM 652 C CA . ALA A 1 81 ? -0.867 9.094 -7.803 1.00 89.06 81 ALA A CA 1
ATOM 653 C C . ALA A 1 81 ? 0.630 8.732 -7.761 1.00 89.06 81 ALA A C 1
ATOM 655 O O . ALA A 1 81 ? 1.417 9.315 -8.505 1.00 89.06 81 ALA A O 1
ATOM 656 N N . ALA A 1 82 ? 1.030 7.785 -6.904 1.00 87.69 82 ALA A N 1
ATOM 657 C CA . ALA A 1 82 ? 2.419 7.327 -6.797 1.00 87.69 82 ALA A CA 1
ATOM 658 C C . ALA A 1 82 ? 2.799 6.323 -7.901 1.00 87.69 82 ALA A C 1
ATOM 660 O O . ALA A 1 82 ? 3.908 6.358 -8.433 1.00 87.69 82 ALA A O 1
ATOM 661 N N . TRP A 1 83 ? 1.859 5.451 -8.261 1.00 90.56 83 TRP A N 1
ATOM 662 C CA . TRP A 1 83 ? 2.002 4.361 -9.219 1.00 90.56 83 TRP A CA 1
ATOM 663 C C . TRP A 1 83 ? 0.806 4.342 -10.181 1.00 90.56 83 TRP A C 1
ATOM 665 O O . TRP A 1 83 ? -0.132 3.568 -9.991 1.00 90.56 83 TRP A O 1
ATOM 675 N N . PRO A 1 84 ? 0.839 5.147 -11.260 1.00 89.75 84 PRO A N 1
ATOM 676 C CA . PRO A 1 84 ? -0.282 5.262 -12.201 1.00 89.75 84 PRO A CA 1
ATOM 677 C C . PRO A 1 84 ? -0.658 3.964 -12.923 1.00 89.75 84 PRO A C 1
ATOM 679 O O . PRO A 1 84 ? -1.762 3.844 -13.441 1.00 89.75 84 PRO A O 1
ATOM 682 N N . LEU A 1 85 ? 0.266 3.000 -12.983 1.00 90.94 85 LEU A N 1
ATOM 683 C CA . LEU A 1 85 ? 0.058 1.694 -13.611 1.00 90.94 85 LEU A CA 1
ATOM 684 C C . LEU A 1 85 ? -0.352 0.605 -12.608 1.00 90.94 85 LEU A C 1
ATOM 686 O O . LEU A 1 85 ? -0.398 -0.570 -12.976 1.00 90.94 85 LEU A O 1
ATOM 690 N N . ALA A 1 86 ? -0.587 0.960 -11.342 1.00 91.56 86 ALA A N 1
ATOM 691 C CA . ALA A 1 86 ? -1.030 0.003 -10.342 1.00 91.56 86 ALA A CA 1
ATOM 692 C C . ALA A 1 86 ? -2.433 -0.527 -10.670 1.00 91.56 86 ALA A C 1
ATOM 694 O O . ALA A 1 86 ? -3.320 0.217 -11.086 1.00 91.56 86 ALA A O 1
ATOM 695 N N . VAL A 1 87 ? -2.629 -1.821 -10.439 1.00 93.00 87 VAL A N 1
ATOM 696 C CA . VAL A 1 87 ? -3.937 -2.480 -10.456 1.00 93.00 87 VAL A CA 1
ATOM 697 C C . VAL A 1 87 ? -4.297 -2.812 -9.012 1.00 93.00 87 VAL A C 1
ATOM 699 O O . VAL A 1 87 ? -3.462 -3.379 -8.298 1.00 93.00 87 VAL A O 1
ATOM 702 N N . LEU A 1 88 ? -5.505 -2.420 -8.607 1.00 91.56 88 LEU A N 1
ATOM 703 C CA . LEU A 1 88 ? -6.051 -2.530 -7.250 1.00 91.56 88 LEU A CA 1
ATOM 704 C C . LEU A 1 88 ? -7.211 -3.529 -7.208 1.00 91.56 88 LEU A C 1
ATOM 706 O O . LEU A 1 88 ? -7.914 -3.633 -8.241 1.00 91.56 88 LEU A O 1
#